Protein AF-A0A5C6D691-F1 (afdb_monomer)

Structure (mmCIF, N/CA/C/O backbone):
data_AF-A0A5C6D691-F1
#
_entry.id   AF-A0A5C6D691-F1
#
loop_
_atom_site.group_PDB
_atom_site.id
_atom_site.type_symbol
_atom_site.label_atom_id
_atom_site.label_alt_id
_atom_site.label_comp_id
_atom_site.label_asym_id
_atom_site.label_entity_id
_atom_site.label_seq_id
_atom_site.pdbx_PDB_ins_code
_atom_site.Cartn_x
_atom_site.Cartn_y
_atom_site.Cartn_z
_atom_site.occupancy
_atom_site.B_iso_or_equiv
_atom_site.auth_seq_id
_atom_site.auth_comp_id
_atom_site.auth_asym_id
_atom_site.auth_atom_id
_atom_site.pdbx_PDB_model_num
ATOM 1 N N . MET A 1 1 ? 7.244 -11.116 -11.797 1.00 55.97 1 MET A N 1
ATOM 2 C CA . MET A 1 1 ? 7.289 -11.499 -10.365 1.00 55.97 1 MET A CA 1
ATOM 3 C C . MET A 1 1 ? 6.675 -10.376 -9.546 1.00 55.97 1 MET A C 1
ATOM 5 O O . MET A 1 1 ? 6.943 -9.228 -9.864 1.00 55.97 1 MET A O 1
ATOM 9 N N . ALA A 1 2 ? 5.864 -10.695 -8.534 1.00 66.81 2 ALA A N 1
ATOM 10 C CA . ALA A 1 2 ? 5.215 -9.708 -7.670 1.00 66.81 2 ALA A CA 1
ATOM 11 C C . ALA A 1 2 ? 6.197 -9.254 -6.573 1.00 66.81 2 ALA A C 1
ATOM 13 O O . ALA A 1 2 ? 6.394 -9.986 -5.610 1.00 66.81 2 ALA A O 1
ATOM 14 N N . GLY A 1 3 ? 6.867 -8.116 -6.782 1.00 81.62 3 GLY A N 1
ATOM 15 C CA . GLY A 1 3 ? 7.836 -7.518 -5.851 1.00 81.62 3 GLY A CA 1
ATOM 16 C C . GLY A 1 3 ? 7.167 -6.832 -4.661 1.00 81.62 3 GLY A C 1
ATOM 17 O O . GLY A 1 3 ? 6.425 -7.472 -3.918 1.00 81.62 3 GLY A O 1
ATOM 18 N N . CYS A 1 4 ? 7.376 -5.525 -4.508 1.00 85.25 4 CYS A N 1
ATOM 19 C CA . CYS A 1 4 ? 6.767 -4.690 -3.466 1.00 85.25 4 CYS A CA 1
ATOM 20 C C . CYS A 1 4 ? 5.236 -4.868 -3.352 1.00 85.25 4 CYS A C 1
ATOM 22 O O . CYS A 1 4 ? 4.716 -5.106 -2.262 1.00 85.25 4 CYS A O 1
ATOM 24 N N . ILE A 1 5 ? 4.511 -4.903 -4.479 1.00 87.62 5 ILE A N 1
ATOM 25 C CA . ILE A 1 5 ? 3.059 -5.178 -4.506 1.00 87.62 5 ILE A CA 1
ATOM 26 C C . ILE A 1 5 ? 2.697 -6.573 -3.977 1.00 87.62 5 ILE A C 1
ATOM 28 O O . ILE A 1 5 ? 1.654 -6.767 -3.353 1.00 87.62 5 ILE A O 1
ATOM 32 N N . GLY A 1 6 ? 3.567 -7.558 -4.220 1.00 87.19 6 GLY A N 1
ATOM 33 C CA . GLY A 1 6 ? 3.402 -8.930 -3.757 1.00 87.19 6 GLY A CA 1
ATOM 34 C C . GLY A 1 6 ? 3.527 -9.027 -2.243 1.00 87.19 6 GLY A C 1
ATOM 35 O O . GLY A 1 6 ? 2.685 -9.658 -1.607 1.00 87.19 6 GLY A O 1
ATOM 36 N N . VAL A 1 7 ? 4.536 -8.359 -1.676 1.00 89.00 7 VAL A N 1
ATOM 37 C CA . VAL A 1 7 ? 4.726 -8.251 -0.223 1.00 89.00 7 VAL A CA 1
ATOM 38 C C . VAL A 1 7 ? 3.505 -7.604 0.419 1.00 89.00 7 VAL A C 1
ATOM 40 O O . VAL A 1 7 ? 2.885 -8.210 1.288 1.00 89.00 7 VAL A O 1
ATOM 43 N N . THR A 1 8 ? 3.102 -6.429 -0.063 1.00 91.25 8 THR A N 1
ATOM 44 C CA . THR A 1 8 ? 1.985 -5.668 0.507 1.00 91.25 8 THR A CA 1
ATOM 45 C C . THR A 1 8 ? 0.673 -6.451 0.482 1.00 91.25 8 THR A C 1
ATOM 47 O O . THR A 1 8 ? 0.018 -6.572 1.518 1.00 91.25 8 THR A O 1
ATOM 50 N N . ARG A 1 9 ? 0.302 -7.071 -0.652 1.00 90.81 9 ARG A N 1
ATOM 51 C CA . ARG A 1 9 ? -0.950 -7.846 -0.717 1.00 90.81 9 ARG A CA 1
ATOM 52 C C . ARG A 1 9 ? -0.941 -9.056 0.222 1.00 90.81 9 ARG A C 1
ATOM 54 O O . ARG A 1 9 ? -1.977 -9.375 0.794 1.00 90.81 9 ARG A O 1
ATOM 61 N N . VAL A 1 10 ? 0.200 -9.743 0.359 1.00 89.38 10 VAL A N 1
ATOM 62 C CA . VAL A 1 10 ? 0.310 -10.966 1.169 1.00 89.38 10 VAL A CA 1
ATOM 63 C C . VAL A 1 10 ? 0.263 -10.606 2.646 1.00 89.38 10 VAL A C 1
ATOM 65 O O . VAL A 1 10 ? -0.477 -11.241 3.390 1.00 89.38 10 VAL A O 1
ATOM 68 N N . THR A 1 11 ? 0.971 -9.549 3.042 1.00 89.12 11 THR A N 1
ATOM 69 C CA . THR A 1 11 ? 0.902 -8.962 4.386 1.00 89.12 11 THR A CA 1
ATOM 70 C C . THR A 1 11 ? -0.534 -8.615 4.777 1.00 89.12 11 THR A C 1
ATOM 72 O O . THR A 1 11 ? -0.963 -8.911 5.887 1.00 89.12 11 THR A O 1
ATOM 75 N N . LEU A 1 12 ? -1.311 -8.048 3.851 1.00 89.62 12 LEU A N 1
ATOM 76 C CA . LEU A 1 12 ? -2.707 -7.679 4.093 1.00 89.62 12 LEU A CA 1
ATOM 77 C C . LEU A 1 12 ? -3.711 -8.833 3.906 1.00 89.62 12 LEU A C 1
ATOM 79 O O . LEU A 1 12 ? -4.899 -8.648 4.161 1.00 89.62 12 LEU A O 1
ATOM 83 N N . GLY A 1 13 ? -3.265 -10.021 3.485 1.00 88.38 13 GLY A N 1
ATOM 84 C CA . GLY A 1 13 ? -4.112 -11.210 3.340 1.00 88.38 13 GLY A CA 1
ATOM 85 C C . GLY A 1 13 ? -4.946 -11.281 2.053 1.00 88.38 13 GLY A C 1
ATOM 86 O O . GLY A 1 13 ? -5.897 -12.057 1.989 1.00 88.38 13 GLY A O 1
ATOM 87 N N . TYR A 1 14 ? -4.615 -10.508 1.015 1.00 88.44 14 TYR A N 1
ATOM 88 C CA . TYR A 1 14 ? -5.336 -10.536 -0.262 1.00 88.44 14 TYR A CA 1
ATOM 89 C C . TYR A 1 14 ? -4.820 -11.645 -1.203 1.00 88.44 14 TYR A C 1
ATOM 91 O O . TYR A 1 14 ? -3.608 -11.747 -1.451 1.00 88.44 14 TYR A O 1
ATOM 99 N N . PRO A 1 15 ? -5.713 -12.454 -1.806 1.00 84.56 15 PRO A N 1
ATOM 100 C CA . PRO A 1 15 ? -5.340 -13.627 -2.598 1.00 84.56 15 PRO A CA 1
ATOM 101 C C . PRO A 1 15 ? -4.810 -13.270 -3.989 1.00 84.56 15 PRO A C 1
ATOM 103 O O . PRO A 1 15 ? -4.053 -14.044 -4.574 1.00 84.56 15 PRO A O 1
ATOM 106 N N . SER A 1 16 ? -5.163 -12.098 -4.522 1.00 88.19 16 SER A N 1
ATOM 107 C CA . SER A 1 16 ? -4.722 -11.636 -5.838 1.00 88.19 16 SER A CA 1
ATOM 108 C C . SER A 1 16 ? -4.295 -10.170 -5.815 1.00 88.19 16 SER A C 1
ATOM 110 O O . SER A 1 16 ? -4.672 -9.409 -4.923 1.00 88.19 16 SER A O 1
ATOM 112 N N . ILE A 1 17 ? -3.482 -9.789 -6.804 1.00 87.50 17 ILE A N 1
ATOM 113 C CA . ILE A 1 17 ? -3.074 -8.395 -7.005 1.00 87.50 17 ILE A CA 1
ATOM 114 C C . ILE A 1 17 ? -4.291 -7.534 -7.364 1.00 87.50 17 ILE A C 1
ATOM 116 O O . ILE A 1 17 ? -4.472 -6.482 -6.764 1.00 87.50 17 ILE A O 1
ATOM 120 N N . ASP A 1 18 ? -5.151 -8.000 -8.269 1.00 88.69 18 ASP A N 1
ATOM 121 C CA . ASP A 1 18 ? -6.335 -7.255 -8.713 1.00 88.69 18 ASP A CA 1
ATOM 122 C C . ASP A 1 18 ? -7.300 -6.940 -7.569 1.00 88.69 18 ASP A C 1
ATOM 124 O O . ASP A 1 18 ? -7.823 -5.826 -7.490 1.00 88.69 18 ASP A O 1
ATOM 128 N N . GLU A 1 19 ? -7.519 -7.903 -6.667 1.00 89.56 19 GLU A N 1
ATOM 129 C CA . GLU A 1 19 ? -8.375 -7.689 -5.502 1.00 89.56 19 GLU A CA 1
ATOM 130 C C . GLU A 1 19 ? -7.776 -6.641 -4.564 1.00 89.56 19 GLU A C 1
ATOM 132 O O . GLU A 1 19 ? -8.481 -5.718 -4.162 1.00 89.56 19 GLU A O 1
ATOM 137 N N . PHE A 1 20 ? -6.476 -6.745 -4.270 1.00 92.12 20 PHE A N 1
ATOM 138 C CA . PHE A 1 20 ? -5.763 -5.762 -3.456 1.00 92.12 20 PHE A CA 1
ATOM 139 C C . PHE A 1 20 ? -5.808 -4.362 -4.081 1.00 92.12 20 PHE A C 1
ATOM 141 O O . PHE A 1 20 ? -6.198 -3.405 -3.418 1.00 92.12 20 PHE A O 1
ATOM 148 N N . LEU A 1 21 ? -5.483 -4.232 -5.369 1.00 91.94 21 LEU A N 1
ATOM 149 C CA . LEU A 1 21 ? -5.520 -2.946 -6.065 1.00 91.94 21 LEU A CA 1
ATOM 150 C C . LEU A 1 21 ? -6.940 -2.362 -6.122 1.00 91.94 21 LEU A C 1
ATOM 152 O O . LEU A 1 21 ? -7.117 -1.149 -6.152 1.00 91.94 21 LEU A O 1
ATOM 156 N N . GLY A 1 22 ? -7.975 -3.207 -6.103 1.00 91.94 22 GLY A N 1
ATOM 157 C CA . GLY A 1 22 ? -9.366 -2.776 -5.954 1.00 91.94 22 GLY A CA 1
ATOM 158 C C . GLY A 1 22 ? -9.690 -2.110 -4.613 1.00 91.94 22 GLY A C 1
ATOM 159 O O . GLY A 1 22 ? -10.754 -1.512 -4.496 1.00 91.94 22 GLY A O 1
ATOM 160 N N . LYS A 1 23 ? -8.806 -2.193 -3.614 1.00 94.25 23 LYS A N 1
ATOM 161 C CA . LYS A 1 23 ? -8.981 -1.567 -2.295 1.00 94.25 23 LYS A CA 1
ATOM 162 C C . LYS A 1 23 ? -8.317 -0.201 -2.165 1.00 94.25 23 LYS A C 1
ATOM 164 O O . LYS A 1 23 ? -8.523 0.463 -1.158 1.00 94.25 23 LYS A O 1
ATOM 169 N N . LEU A 1 24 ? -7.585 0.254 -3.180 1.00 94.31 24 LEU A N 1
ATOM 170 C CA . LEU A 1 24 ? -6.914 1.558 -3.189 1.00 94.31 24 LEU A CA 1
ATOM 171 C C . LEU A 1 24 ? -7.857 2.696 -3.627 1.00 94.31 24 LEU A C 1
ATOM 173 O O . LEU A 1 24 ? -7.466 3.574 -4.385 1.00 94.31 24 LEU A O 1
ATOM 177 N N . GLY A 1 25 ? -9.125 2.648 -3.206 1.00 93.75 25 GLY A N 1
ATOM 178 C CA . GLY A 1 25 ? -10.160 3.609 -3.620 1.00 93.75 25 GLY A CA 1
ATOM 179 C C . GLY A 1 25 ? -10.218 4.888 -2.780 1.00 93.75 25 GLY A C 1
ATOM 180 O O . GLY A 1 25 ? -10.838 5.864 -3.191 1.00 93.75 25 GLY A O 1
ATOM 181 N N . SER A 1 26 ? -9.569 4.877 -1.616 1.00 95.38 26 SER A N 1
ATOM 182 C CA . SER A 1 26 ? -9.475 6.022 -0.713 1.00 95.38 26 SER A CA 1
ATOM 183 C C . SER A 1 26 ? -8.017 6.211 -0.334 1.00 95.38 26 SER A C 1
ATOM 185 O O . SER A 1 26 ? -7.506 5.495 0.522 1.00 95.38 26 SER A O 1
ATOM 187 N N . CYS A 1 27 ? -7.339 7.143 -0.990 1.00 95.44 27 CYS A N 1
ATOM 188 C CA . CYS A 1 27 ? -5.942 7.462 -0.730 1.00 95.44 27 CYS A CA 1
ATOM 189 C C . CYS A 1 27 ? -5.760 8.960 -0.483 1.00 95.44 27 CYS A C 1
ATOM 191 O O . CYS A 1 27 ? -6.555 9.783 -0.926 1.00 95.44 27 CYS A O 1
ATOM 193 N N . TYR A 1 28 ? -4.692 9.315 0.218 1.00 93.62 28 TYR A N 1
ATOM 194 C CA . TYR A 1 28 ? -4.406 10.670 0.674 1.00 93.62 28 TYR A CA 1
ATOM 195 C C . TYR A 1 28 ? -2.984 11.057 0.281 1.00 93.62 28 TYR A C 1
ATOM 197 O O . TYR A 1 28 ? -2.101 10.205 0.227 1.00 93.62 28 TYR A O 1
ATOM 205 N N . ALA A 1 29 ? -2.732 12.348 0.070 1.00 89.00 29 ALA A N 1
ATOM 206 C CA . ALA A 1 29 ? -1.369 12.858 -0.118 1.00 89.00 29 ALA A CA 1
ATOM 207 C C . ALA A 1 29 ? -0.553 12.877 1.196 1.00 89.00 29 ALA A C 1
ATOM 209 O O . ALA A 1 29 ? 0.665 13.027 1.181 1.00 89.00 29 ALA A O 1
ATOM 210 N N . SER A 1 30 ? -1.226 12.729 2.342 1.00 90.12 30 SER A N 1
ATOM 211 C CA . SER A 1 30 ? -0.653 12.820 3.686 1.00 90.12 30 SER A CA 1
ATOM 212 C C . SER A 1 30 ? -0.743 11.481 4.416 1.00 90.12 30 SER A C 1
ATOM 214 O O . SER A 1 30 ? -1.830 10.920 4.573 1.00 90.12 30 SER A O 1
ATOM 216 N N . GLU A 1 31 ? 0.389 11.007 4.942 1.00 89.88 31 GLU A N 1
ATOM 217 C CA . GLU A 1 31 ? 0.435 9.838 5.832 1.00 89.88 31 GLU A CA 1
ATOM 218 C C . GLU A 1 31 ? -0.449 10.045 7.071 1.00 89.88 31 GLU A C 1
ATOM 220 O O . GLU A 1 31 ? -1.104 9.111 7.536 1.00 89.88 31 GLU A O 1
ATOM 225 N N . ALA A 1 32 ? -0.492 11.270 7.606 1.00 90.31 32 ALA A N 1
ATOM 226 C CA . ALA A 1 32 ? -1.249 11.584 8.812 1.00 90.31 32 ALA A CA 1
ATOM 227 C C . ALA A 1 32 ? -2.762 11.448 8.587 1.00 90.31 32 ALA A C 1
ATOM 229 O O . ALA A 1 32 ? -3.455 10.897 9.447 1.00 90.31 32 ALA A O 1
ATOM 230 N N .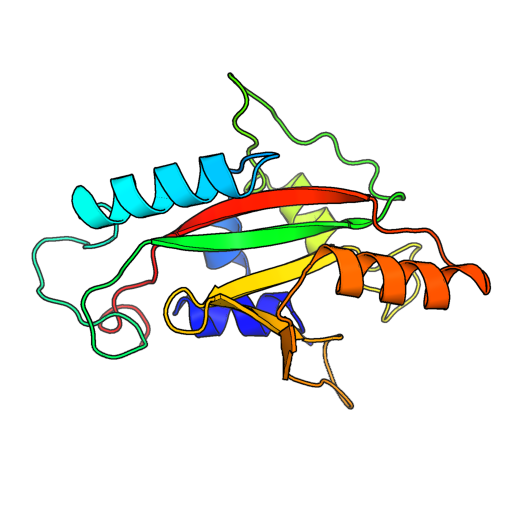 ASP A 1 33 ? -3.257 11.882 7.426 1.00 93.94 33 ASP A N 1
ATOM 231 C CA . ASP A 1 33 ? -4.677 11.779 7.075 1.00 93.94 33 ASP A CA 1
ATOM 232 C C . ASP A 1 33 ? -5.064 10.317 6.834 1.00 93.94 33 ASP A C 1
ATOM 234 O O . ASP A 1 33 ? -6.034 9.831 7.419 1.00 93.94 33 ASP A O 1
ATOM 238 N N . ALA A 1 34 ? -4.236 9.573 6.093 1.00 95.44 34 ALA A N 1
ATOM 239 C CA . ALA A 1 34 ? -4.420 8.137 5.889 1.00 95.44 34 ALA A CA 1
ATOM 240 C C . ALA A 1 34 ? -4.381 7.345 7.206 1.00 95.44 34 ALA A C 1
ATOM 242 O O . ALA A 1 34 ? -5.192 6.448 7.423 1.00 95.44 34 ALA A O 1
ATOM 243 N N . SER A 1 35 ? -3.470 7.693 8.118 1.00 93.88 35 SER A N 1
ATOM 244 C CA . SER A 1 35 ? -3.362 7.066 9.440 1.00 93.88 35 SER A CA 1
ATOM 245 C C . SER A 1 35 ? -4.553 7.395 10.337 1.00 93.88 35 SER A C 1
ATOM 247 O O . SER A 1 35 ? -4.994 6.552 11.120 1.00 93.88 35 SER A O 1
ATOM 249 N N . SER A 1 36 ? -5.068 8.624 10.257 1.00 94.56 36 SER A N 1
ATOM 250 C CA . SER A 1 36 ? -6.285 9.027 10.963 1.00 94.56 36 SER A CA 1
ATOM 251 C C . SER A 1 36 ? -7.484 8.222 10.464 1.00 94.56 36 SER A C 1
ATOM 253 O O . SER A 1 36 ? -8.240 7.680 11.273 1.00 94.56 36 SER A O 1
ATOM 255 N N . GLU A 1 37 ? -7.609 8.067 9.146 1.00 95.44 37 GLU A N 1
ATOM 256 C CA . GLU A 1 37 ? -8.679 7.284 8.5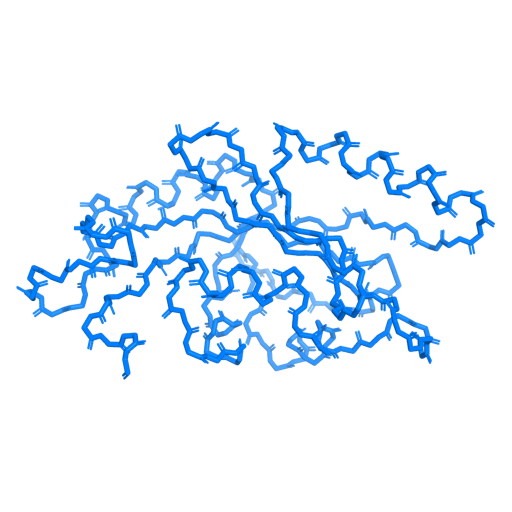37 1.00 95.44 37 GLU A CA 1
ATOM 257 C C . GLU A 1 37 ? -8.557 5.789 8.859 1.00 95.44 37 GLU A C 1
ATOM 259 O O . GLU A 1 37 ? -9.533 5.185 9.296 1.00 95.44 37 GLU A O 1
ATOM 264 N N . ALA A 1 38 ? -7.361 5.197 8.786 1.00 93.69 38 ALA A N 1
ATOM 265 C CA . ALA A 1 38 ? -7.138 3.806 9.188 1.00 93.69 38 ALA A CA 1
ATOM 266 C C . ALA A 1 38 ? -7.565 3.557 10.647 1.00 93.69 38 ALA A C 1
ATOM 268 O O . ALA A 1 38 ? -8.284 2.605 10.950 1.00 93.69 38 ALA A O 1
ATOM 269 N N . LYS A 1 39 ? -7.205 4.459 11.571 1.00 92.62 39 LYS A N 1
ATOM 270 C CA . LYS A 1 39 ? -7.645 4.368 12.975 1.00 92.62 39 LYS A CA 1
ATOM 271 C C . LYS A 1 39 ? -9.163 4.443 13.109 1.00 92.62 39 LYS A C 1
ATOM 273 O O . LYS A 1 39 ? -9.729 3.728 13.938 1.00 92.62 39 LYS A O 1
ATOM 278 N N . ARG A 1 40 ? -9.819 5.300 12.321 1.00 94.81 40 ARG A N 1
ATOM 279 C CA . ARG A 1 40 ? -11.281 5.406 12.278 1.00 94.81 40 ARG A CA 1
ATOM 280 C C . ARG A 1 40 ? -11.902 4.098 11.781 1.00 94.81 40 ARG A C 1
ATOM 282 O O . ARG A 1 40 ? -12.731 3.541 12.490 1.00 94.81 40 ARG A O 1
ATOM 289 N N . MET A 1 41 ? -11.437 3.564 10.651 1.00 91.94 41 MET A N 1
ATOM 290 C CA . MET A 1 41 ? -11.903 2.296 10.072 1.00 91.94 41 MET A CA 1
ATOM 291 C C . MET A 1 41 ? -11.765 1.123 11.053 1.00 91.94 41 MET A C 1
ATOM 293 O O . MET A 1 41 ? -12.709 0.355 11.239 1.00 91.94 41 MET A O 1
ATOM 297 N N . THR A 1 42 ? -10.619 1.010 11.734 1.00 88.62 42 THR A N 1
ATOM 298 C CA . THR A 1 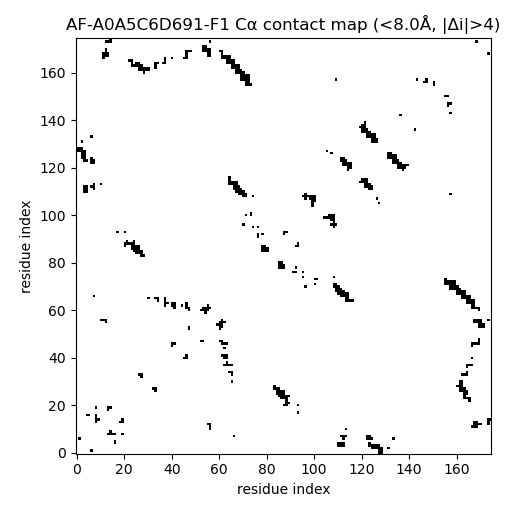42 ? -10.392 -0.014 12.767 1.00 88.62 42 THR A CA 1
ATOM 299 C C . THR A 1 42 ? -11.346 0.160 13.949 1.00 88.62 42 THR A C 1
ATOM 301 O O . THR A 1 42 ? -11.965 -0.804 14.401 1.00 88.62 42 THR A O 1
ATOM 304 N N . LYS A 1 43 ? -11.519 1.393 14.443 1.00 88.69 43 LYS A N 1
ATOM 305 C CA . LYS A 1 43 ? -12.429 1.700 15.557 1.00 88.69 43 LYS A CA 1
ATOM 306 C C . LYS A 1 43 ? -13.888 1.391 15.215 1.00 88.69 43 LYS A C 1
ATOM 308 O O . LYS A 1 43 ? -14.607 0.844 16.053 1.00 88.69 43 LYS A O 1
ATOM 313 N N . ASP A 1 44 ? -14.298 1.720 13.996 1.00 88.88 44 ASP A N 1
ATOM 314 C CA . ASP A 1 44 ? -15.655 1.522 13.487 1.00 88.88 44 ASP A CA 1
ATOM 315 C C . ASP A 1 44 ? -15.888 0.075 13.008 1.00 88.88 44 ASP A C 1
ATOM 317 O O . ASP A 1 44 ? -17.003 -0.284 12.633 1.00 88.88 44 ASP A O 1
ATOM 321 N N . LYS A 1 45 ? -14.857 -0.783 13.101 1.00 84.44 45 LYS A N 1
ATOM 322 C CA . LYS A 1 45 ? -14.862 -2.195 12.691 1.00 84.44 45 LYS A CA 1
ATOM 323 C C . LYS A 1 45 ? -15.232 -2.394 11.222 1.00 84.44 45 LYS A C 1
ATOM 325 O O . LYS A 1 45 ? -15.798 -3.423 10.862 1.00 84.44 45 LYS A O 1
ATOM 330 N N . GLU A 1 46 ? -14.874 -1.440 10.367 1.00 86.88 46 GLU A N 1
ATOM 331 C CA . GLU A 1 46 ? -15.120 -1.529 8.922 1.00 86.88 46 GLU A CA 1
ATOM 332 C C . GLU A 1 46 ? -14.381 -2.708 8.278 1.00 86.88 46 GLU A C 1
ATOM 334 O O . GLU A 1 46 ? -14.825 -3.237 7.264 1.00 86.88 46 GLU A O 1
ATOM 339 N N . CYS A 1 47 ? -13.281 -3.152 8.892 1.00 83.38 47 CYS A N 1
ATOM 340 C CA . CYS A 1 47 ? -12.493 -4.290 8.423 1.00 83.38 47 CYS A CA 1
ATOM 341 C C . CYS A 1 47 ? -13.023 -5.654 8.882 1.00 83.38 47 CYS A C 1
ATOM 343 O O . CYS A 1 47 ? -12.487 -6.678 8.470 1.00 83.38 47 CYS A O 1
ATOM 345 N N . CYS A 1 48 ? -14.057 -5.691 9.726 1.00 76.25 48 CYS A N 1
ATOM 346 C CA . CYS A 1 48 ? -14.663 -6.930 10.197 1.00 76.25 48 CYS A CA 1
ATOM 347 C C . CYS A 1 48 ? -15.874 -7.278 9.327 1.00 76.25 48 CYS A C 1
ATOM 349 O O . CYS A 1 48 ? -16.958 -6.716 9.510 1.00 76.25 48 CYS A O 1
ATOM 351 N N . ASN A 1 49 ? -15.731 -8.241 8.415 1.00 64.69 49 ASN A N 1
ATOM 352 C CA . ASN A 1 49 ? -16.866 -8.690 7.618 1.00 64.69 49 ASN A CA 1
ATOM 353 C C . ASN A 1 49 ? -17.784 -9.588 8.474 1.00 64.69 49 ASN A C 1
ATOM 355 O O . ASN A 1 49 ? -17.390 -10.630 8.991 1.00 64.69 49 ASN A O 1
ATOM 359 N N . ASN A 1 50 ? -19.051 -9.185 8.618 1.00 51.53 50 ASN A N 1
ATOM 360 C CA . ASN A 1 50 ? -20.168 -10.025 9.078 1.00 51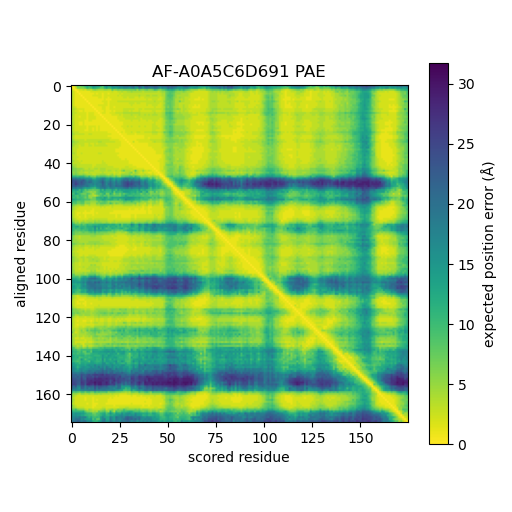.53 50 ASN A CA 1
ATOM 361 C C . ASN A 1 50 ? -20.057 -10.710 10.456 1.00 51.53 50 ASN A C 1
ATOM 363 O O . ASN A 1 50 ? -20.525 -11.834 10.632 1.00 51.53 50 ASN A O 1
ATOM 367 N N . GLY A 1 51 ? -19.537 -10.027 11.479 1.00 46.59 51 GLY A N 1
ATOM 368 C CA . GLY A 1 51 ? -19.741 -10.435 12.881 1.00 46.59 51 GLY A CA 1
ATOM 369 C C . GLY A 1 51 ? -19.078 -11.756 13.294 1.00 46.59 51 GLY A C 1
ATOM 370 O O . GLY A 1 51 ? -19.195 -12.169 14.449 1.00 46.59 51 GLY A O 1
ATOM 371 N N . THR A 1 52 ? -18.346 -12.406 12.394 1.00 49.31 52 THR A N 1
ATOM 372 C CA . THR A 1 52 ? -17.368 -13.419 12.752 1.00 49.31 52 THR A CA 1
ATOM 373 C C . THR A 1 52 ? -16.204 -12.717 13.426 1.00 49.31 52 THR A C 1
ATOM 375 O O . THR A 1 52 ? -15.625 -11.788 12.872 1.00 49.31 52 THR A O 1
ATOM 378 N N . ALA A 1 53 ? -15.858 -13.155 14.636 1.00 53.56 53 ALA A N 1
ATOM 379 C CA . ALA A 1 53 ? -14.595 -12.831 15.290 1.00 53.56 53 ALA A CA 1
ATOM 380 C C . ALA A 1 53 ? -13.442 -13.501 14.518 1.00 53.56 53 ALA A C 1
ATOM 382 O O . ALA A 1 53 ? -12.792 -14.421 15.015 1.00 53.56 53 ALA A O 1
ATOM 383 N N . GLY A 1 54 ? -13.285 -13.125 13.249 1.00 57.84 54 GLY A N 1
ATOM 384 C CA . GLY A 1 54 ? -12.202 -13.561 12.396 1.00 57.84 54 GLY A CA 1
ATOM 385 C C . GLY A 1 54 ? -10.896 -13.020 12.947 1.00 57.84 54 GLY A C 1
ATOM 386 O O . GLY A 1 54 ? -10.836 -11.917 13.492 1.00 57.84 54 GLY A O 1
ATOM 387 N N . ALA A 1 55 ? -9.851 -13.829 12.845 1.00 62.03 55 ALA A N 1
ATOM 388 C CA . ALA A 1 55 ? -8.507 -13.305 12.942 1.00 62.03 55 ALA A CA 1
ATOM 389 C C . ALA A 1 55 ? -8.139 -12.713 11.576 1.00 62.03 55 ALA A C 1
ATOM 391 O O . ALA A 1 55 ? -8.438 -13.331 10.561 1.00 62.03 55 ALA A O 1
ATOM 392 N N . GLY A 1 56 ? -7.482 -11.563 11.521 1.00 63.41 56 GLY A N 1
ATOM 393 C CA . GLY A 1 56 ? -6.680 -11.141 10.385 1.00 63.41 56 GLY A CA 1
ATOM 394 C C . GLY A 1 56 ? -5.447 -12.043 10.208 1.00 63.41 56 GLY A C 1
ATOM 395 O O . GLY A 1 56 ? -5.232 -12.990 10.977 1.00 63.41 56 GLY A O 1
ATOM 396 N N . PRO A 1 57 ? -4.593 -11.758 9.213 1.00 64.00 57 PRO A N 1
ATOM 397 C CA . PRO A 1 57 ? -3.454 -12.606 8.849 1.00 64.00 57 PRO A CA 1
ATOM 398 C C . PRO A 1 57 ? -2.440 -12.823 9.985 1.00 64.00 57 PRO A C 1
ATOM 400 O O . PRO A 1 57 ? -1.712 -13.814 9.974 1.00 64.00 57 PRO A O 1
ATOM 403 N N . TYR A 1 58 ? -2.432 -11.946 10.991 1.00 68.88 58 TYR A N 1
ATOM 404 C CA . TYR A 1 58 ? -1.538 -12.001 12.150 1.00 68.88 58 TYR A CA 1
ATOM 405 C C . TYR A 1 58 ? -2.186 -12.564 13.428 1.00 68.88 58 TYR A C 1
ATOM 407 O O . TYR A 1 58 ? -1.605 -12.471 14.505 1.00 68.88 58 TYR A O 1
ATOM 415 N N . GLY A 1 59 ? -3.383 -13.154 13.348 1.00 60.47 59 GLY A N 1
ATOM 416 C CA . GLY A 1 59 ? -4.034 -13.800 14.498 1.00 60.47 59 GLY A CA 1
ATOM 417 C C . GLY A 1 59 ? -4.865 -12.872 15.402 1.00 60.47 59 GLY A C 1
ATOM 418 O O . GLY A 1 59 ? -5.636 -13.377 16.217 1.00 60.47 59 GLY A O 1
ATOM 419 N N . GLY A 1 60 ? -4.739 -11.546 15.261 1.00 69.56 60 GLY A N 1
ATOM 420 C CA . GLY A 1 60 ? -5.594 -10.530 15.907 1.00 69.56 60 GLY A CA 1
ATOM 421 C C . GLY A 1 60 ? -6.854 -10.216 15.093 1.00 69.56 60 GLY A C 1
ATOM 422 O O . GLY A 1 60 ? -7.005 -10.770 14.019 1.00 69.56 60 GLY A O 1
ATOM 423 N N . SER A 1 61 ? -7.762 -9.348 15.555 1.00 73.75 61 SER A N 1
ATOM 424 C CA . SER A 1 61 ? -8.899 -8.910 14.707 1.00 73.75 61 SER A CA 1
ATOM 425 C C . SER A 1 61 ? -8.372 -8.124 13.494 1.00 73.75 61 SER A C 1
ATOM 427 O O . SER A 1 61 ? -7.372 -7.432 13.668 1.00 73.75 61 SER A O 1
ATOM 429 N N . PRO A 1 62 ? -8.980 -8.203 12.295 1.00 80.88 62 PRO A N 1
ATOM 430 C CA . PRO A 1 62 ? -8.518 -7.416 11.156 1.00 80.88 62 PRO A CA 1
ATOM 431 C C . PRO A 1 62 ? -8.575 -5.918 11.449 1.00 80.88 62 PRO A C 1
ATOM 433 O O . PRO A 1 62 ? -9.587 -5.404 11.932 1.00 80.88 62 PRO A O 1
ATOM 436 N N . GLU A 1 63 ? -7.499 -5.221 11.105 1.00 87.75 63 GLU A N 1
ATOM 437 C CA . GLU A 1 63 ? -7.373 -3.771 11.255 1.00 87.75 63 GLU A CA 1
ATOM 438 C C . GLU A 1 63 ? -7.114 -3.111 9.899 1.00 87.75 63 GLU A C 1
ATOM 440 O O . GLU A 1 63 ? -6.655 -3.753 8.950 1.00 87.75 63 GLU A O 1
ATOM 445 N N . ALA A 1 64 ? -7.395 -1.814 9.791 1.00 91.44 64 ALA A N 1
ATOM 446 C CA . ALA A 1 64 ? -6.923 -1.019 8.668 1.00 91.44 64 ALA A CA 1
ATOM 447 C C . ALA A 1 64 ? -5.450 -0.648 8.869 1.00 91.44 64 ALA A C 1
ATOM 449 O O . ALA A 1 64 ? -5.054 -0.165 9.929 1.00 91.44 64 ALA A O 1
ATOM 450 N N . MET A 1 65 ? -4.651 -0.845 7.824 1.00 92.69 65 MET A N 1
ATOM 451 C CA . MET A 1 65 ? -3.245 -0.452 7.755 1.00 92.69 65 MET A CA 1
ATOM 452 C C . MET A 1 65 ? -3.052 0.610 6.680 1.00 92.69 65 MET A C 1
ATOM 454 O O . MET A 1 65 ? -3.853 0.712 5.754 1.00 92.69 65 MET A O 1
ATOM 458 N N . VAL A 1 66 ? -1.970 1.378 6.767 1.00 94.94 66 VAL A N 1
ATOM 459 C CA . VAL A 1 66 ? -1.627 2.355 5.730 1.00 94.94 66 VAL A CA 1
ATOM 460 C C . VAL A 1 66 ? -0.695 1.712 4.713 1.00 94.94 66 VAL A C 1
ATOM 462 O O . VAL A 1 66 ? 0.351 1.169 5.065 1.00 94.94 66 VAL A O 1
ATOM 465 N N . VAL A 1 67 ? -1.073 1.794 3.445 1.00 95.31 67 VAL A N 1
ATOM 466 C CA . VAL A 1 67 ? -0.237 1.436 2.304 1.00 95.31 67 VAL A CA 1
ATOM 467 C C . VAL A 1 67 ? 0.303 2.712 1.682 1.00 95.31 67 VAL A C 1
ATOM 469 O O . VAL A 1 67 ? -0.466 3.581 1.291 1.00 95.31 67 VAL A O 1
ATOM 472 N N . TRP A 1 68 ? 1.615 2.810 1.562 1.00 92.81 68 TRP A N 1
ATOM 473 C CA . TRP A 1 68 ? 2.274 3.824 0.761 1.00 92.81 68 TRP A CA 1
ATOM 474 C C . TRP A 1 68 ? 2.429 3.318 -0.671 1.00 92.81 68 TRP A C 1
ATOM 476 O O . TRP A 1 68 ? 2.855 2.180 -0.890 1.00 92.81 68 TRP A O 1
ATOM 486 N N . VAL A 1 69 ? 2.055 4.168 -1.622 1.00 90.44 69 VAL A N 1
ATOM 487 C CA . VAL A 1 69 ? 2.146 3.934 -3.060 1.00 90.44 69 VAL A CA 1
ATOM 488 C C . VAL A 1 69 ? 2.900 5.101 -3.669 1.00 90.44 69 VAL A C 1
ATOM 490 O O . VAL A 1 69 ? 2.463 6.247 -3.555 1.00 90.44 69 VAL A O 1
ATOM 493 N N . GLN A 1 70 ? 4.011 4.813 -4.327 1.00 85.12 70 GLN A N 1
ATOM 494 C CA . GLN A 1 70 ? 4.779 5.809 -5.062 1.00 85.12 70 GLN A CA 1
ATOM 495 C C . GLN A 1 70 ? 4.702 5.504 -6.550 1.00 85.12 70 GLN A C 1
ATOM 497 O O . GLN A 1 70 ? 4.800 4.339 -6.920 1.00 85.12 70 GLN A O 1
ATOM 502 N N . PHE A 1 71 ? 4.529 6.527 -7.386 1.00 78.25 71 PHE A N 1
ATOM 503 C CA . PHE A 1 71 ? 4.598 6.420 -8.845 1.00 78.25 71 PHE A CA 1
ATOM 504 C C . PHE A 1 71 ? 5.878 7.068 -9.376 1.00 78.25 71 PHE A C 1
ATOM 506 O O . PHE A 1 71 ? 6.351 8.066 -8.827 1.00 78.25 71 PHE A O 1
ATOM 513 N N . SER A 1 72 ? 6.391 6.529 -10.483 1.00 70.62 72 SER A N 1
ATOM 514 C CA . SER A 1 72 ? 7.452 7.165 -11.268 1.00 70.62 72 SER A CA 1
ATOM 515 C C . SER A 1 72 ? 6.992 8.479 -11.909 1.00 70.62 72 SER A C 1
ATOM 517 O O . SER A 1 72 ? 5.817 8.639 -12.262 1.00 70.62 72 SER A O 1
ATOM 519 N N . ASN A 1 73 ? 7.938 9.407 -12.086 1.00 60.81 73 ASN A N 1
ATOM 520 C CA . ASN A 1 73 ? 7.745 10.706 -12.736 1.00 60.81 73 ASN A CA 1
ATOM 521 C C . ASN A 1 73 ? 7.255 10.596 -14.187 1.00 60.81 73 ASN A C 1
ATOM 523 O O . ASN A 1 73 ? 6.586 11.508 -14.673 1.00 60.81 73 ASN A O 1
ATOM 527 N N . ASP A 1 74 ? 7.531 9.476 -14.857 1.00 56.34 74 ASP A N 1
ATOM 528 C CA . ASP A 1 74 ? 7.086 9.225 -16.231 1.00 56.34 74 ASP A CA 1
ATOM 529 C C . ASP A 1 74 ? 5.647 8.706 -16.323 1.00 56.34 74 ASP A C 1
ATOM 531 O O . ASP A 1 74 ? 5.116 8.533 -17.426 1.00 56.34 74 ASP A O 1
ATOM 535 N N . SER A 1 75 ? 4.986 8.462 -15.185 1.00 64.25 75 SER A N 1
ATOM 536 C CA . SER A 1 75 ? 3.591 8.037 -15.200 1.00 64.25 75 SER A CA 1
ATOM 537 C C . SER A 1 75 ? 2.708 9.181 -15.719 1.00 64.25 75 SER A C 1
ATOM 539 O O . SER A 1 75 ? 2.464 10.195 -15.070 1.00 64.25 75 SER A O 1
ATOM 541 N N . GLY A 1 76 ? 2.195 9.028 -16.941 1.00 64.00 76 GLY A N 1
ATOM 542 C CA . GLY A 1 76 ? 1.307 10.008 -17.580 1.00 64.00 76 GLY A CA 1
ATOM 543 C C . GLY A 1 76 ? -0.131 9.976 -17.051 1.00 64.00 76 GLY A C 1
ATOM 544 O O . GLY A 1 76 ? -1.037 10.533 -17.681 1.00 64.00 76 GLY A O 1
ATOM 545 N N . ILE A 1 77 ? -0.372 9.270 -15.944 1.00 74.00 77 ILE A N 1
ATOM 546 C CA . ILE A 1 77 ? -1.712 8.939 -15.492 1.00 74.00 77 ILE A CA 1
ATOM 547 C C . ILE A 1 77 ? -2.313 10.038 -14.624 1.00 74.00 77 ILE A C 1
ATOM 549 O O . ILE A 1 77 ? -1.728 10.515 -13.656 1.00 74.00 77 ILE A O 1
ATOM 553 N N . LYS A 1 78 ? -3.540 10.437 -14.962 1.00 80.81 78 LYS A N 1
ATOM 554 C CA . LYS A 1 78 ? -4.328 11.333 -14.120 1.00 80.81 78 LYS A CA 1
ATOM 555 C C . LYS A 1 78 ? -5.053 10.510 -13.073 1.00 80.81 78 LYS A C 1
ATOM 557 O O . LYS A 1 78 ? -5.932 9.722 -13.414 1.00 80.81 78 LYS A O 1
ATOM 562 N N . ILE A 1 79 ? -4.702 10.731 -11.817 1.00 85.19 79 ILE A N 1
ATOM 563 C CA . ILE A 1 79 ? -5.350 10.080 -10.684 1.00 85.19 79 ILE A CA 1
ATOM 564 C C . ILE A 1 79 ? -6.590 10.903 -10.307 1.00 85.19 79 ILE A C 1
ATOM 566 O O . ILE A 1 79 ? -6.455 12.099 -10.038 1.00 85.19 79 ILE A O 1
ATOM 570 N N . PRO A 1 80 ? -7.802 10.316 -10.335 1.00 89.00 80 PRO A N 1
ATOM 571 C CA . PRO A 1 80 ? -9.012 11.002 -9.908 1.00 89.00 80 PRO A CA 1
ATOM 572 C C . PRO A 1 80 ? -8.901 11.469 -8.458 1.00 89.00 80 PRO A C 1
ATOM 574 O O . PRO A 1 80 ? -8.556 10.687 -7.575 1.00 89.00 80 PRO A O 1
ATOM 577 N N . GLU A 1 81 ? -9.247 12.731 -8.226 1.00 89.94 81 GLU A N 1
ATOM 578 C CA . GLU A 1 81 ? -9.302 13.344 -6.902 1.00 89.94 81 GLU A CA 1
ATOM 579 C C . GLU A 1 81 ? -10.707 13.894 -6.654 1.00 89.94 81 GLU A C 1
ATOM 581 O O . GLU A 1 81 ? -11.316 14.523 -7.529 1.00 89.94 81 GLU A O 1
ATOM 586 N N . LYS A 1 82 ? -11.214 13.690 -5.441 1.00 91.62 82 LYS A N 1
ATOM 587 C CA . LYS A 1 82 ? -12.410 14.352 -4.939 1.00 91.62 82 LYS A CA 1
ATOM 588 C C . LYS A 1 82 ? -12.237 14.674 -3.460 1.00 91.62 82 LYS A C 1
ATOM 590 O O . LYS A 1 82 ? -11.997 13.780 -2.659 1.00 91.62 82 LYS A O 1
ATOM 595 N N . ASP A 1 83 ? -12.407 15.946 -3.103 1.00 90.81 83 ASP A N 1
ATOM 596 C CA . ASP A 1 83 ? -12.353 16.426 -1.715 1.00 90.81 83 ASP A CA 1
ATOM 597 C C . ASP A 1 83 ? -11.047 16.032 -0.981 1.00 90.81 83 ASP A C 1
ATOM 599 O O . ASP A 1 83 ? -11.064 15.707 0.204 1.00 90.81 83 ASP A O 1
ATOM 603 N N . GLY A 1 84 ? -9.908 16.037 -1.692 1.00 85.12 84 GLY A N 1
ATOM 604 C CA . GLY A 1 84 ? -8.601 15.634 -1.155 1.00 85.12 84 GLY A CA 1
ATOM 605 C C . GLY A 1 84 ? -8.388 14.119 -1.024 1.00 85.12 84 GLY A C 1
ATOM 606 O O . GLY A 1 84 ? -7.363 13.695 -0.488 1.00 85.12 84 GLY A O 1
ATOM 607 N N . VAL A 1 85 ? -9.334 13.308 -1.508 1.00 92.94 85 VAL A N 1
ATOM 608 C CA . VAL A 1 85 ? -9.243 11.845 -1.571 1.00 92.94 85 VAL A CA 1
ATOM 609 C C . VAL A 1 85 ? -8.989 11.411 -3.011 1.00 92.94 85 VAL A C 1
ATOM 611 O O . VAL A 1 85 ? -9.715 11.798 -3.928 1.00 92.94 85 VAL A O 1
ATOM 614 N N . PHE A 1 86 ? -7.965 10.588 -3.198 1.00 93.19 86 PHE A N 1
ATOM 615 C CA . PHE A 1 86 ? -7.519 10.059 -4.481 1.00 93.19 86 PHE A CA 1
ATOM 616 C C . PHE A 1 86 ? -7.975 8.609 -4.658 1.00 93.19 86 PHE A C 1
ATOM 618 O O . PHE A 1 86 ? -7.858 7.807 -3.730 1.00 93.19 86 PHE A O 1
ATOM 625 N N . ASP A 1 87 ? -8.452 8.262 -5.853 1.00 93.56 87 ASP A N 1
ATOM 626 C CA . ASP A 1 87 ? -8.859 6.896 -6.205 1.00 93.56 87 ASP A CA 1
ATOM 627 C C . ASP A 1 87 ? -7.820 6.255 -7.133 1.00 93.56 87 ASP A C 1
ATOM 629 O O . ASP A 1 87 ? -7.696 6.619 -8.301 1.00 93.56 87 ASP A O 1
ATOM 633 N N . LEU A 1 88 ? -7.073 5.282 -6.608 1.00 92.12 88 LEU A N 1
ATOM 634 C CA . LEU A 1 88 ? -6.048 4.519 -7.326 1.00 92.12 88 LEU A CA 1
ATOM 635 C C . LEU A 1 88 ? -6.576 3.151 -7.805 1.00 92.12 88 LEU A C 1
ATOM 637 O O . LEU A 1 88 ? -5.831 2.352 -8.372 1.00 92.12 88 LEU A O 1
ATOM 641 N N . SER A 1 89 ? -7.861 2.853 -7.588 1.00 92.88 89 SER A N 1
ATOM 642 C CA . SER A 1 89 ? -8.472 1.553 -7.889 1.00 92.88 89 SER A CA 1
ATOM 643 C C . SER A 1 89 ? -8.972 1.418 -9.335 1.00 92.88 89 SER A C 1
ATOM 645 O O . SER A 1 89 ? -9.367 0.321 -9.761 1.00 92.88 89 SER A O 1
ATOM 647 N N . GLY A 1 90 ? -8.943 2.514 -10.100 1.00 88.81 90 GLY A N 1
ATOM 648 C CA . GLY A 1 90 ? -9.349 2.567 -11.502 1.00 88.81 90 GLY A CA 1
ATOM 649 C C . GLY A 1 90 ? -8.526 1.644 -12.407 1.00 88.81 90 GLY A C 1
ATOM 650 O O . GLY A 1 90 ? -7.347 1.390 -12.164 1.00 88.81 90 GLY A O 1
ATOM 651 N N . SER A 1 91 ? -9.146 1.138 -13.478 1.00 87.62 91 SER A N 1
ATOM 652 C CA . SER A 1 91 ? -8.509 0.202 -14.419 1.00 87.62 91 SER A CA 1
ATOM 653 C C . SER A 1 91 ? -7.236 0.763 -15.046 1.00 87.62 91 SER A C 1
ATOM 655 O O . SER A 1 91 ? -6.251 0.043 -15.168 1.00 87.62 91 SER A O 1
ATOM 657 N N . ASP A 1 92 ? -7.240 2.045 -15.405 1.00 85.81 92 ASP A N 1
ATOM 658 C CA . ASP A 1 92 ? -6.096 2.678 -16.062 1.00 85.81 92 ASP A CA 1
ATOM 659 C C . ASP A 1 92 ? -4.906 2.766 -15.098 1.00 85.81 92 ASP A C 1
ATOM 661 O O . ASP A 1 92 ? -3.778 2.475 -15.482 1.00 85.81 92 ASP A O 1
ATOM 665 N N . ILE A 1 93 ? -5.170 3.060 -13.820 1.00 86.06 93 ILE A N 1
ATOM 666 C CA . ILE A 1 93 ? -4.147 3.157 -12.7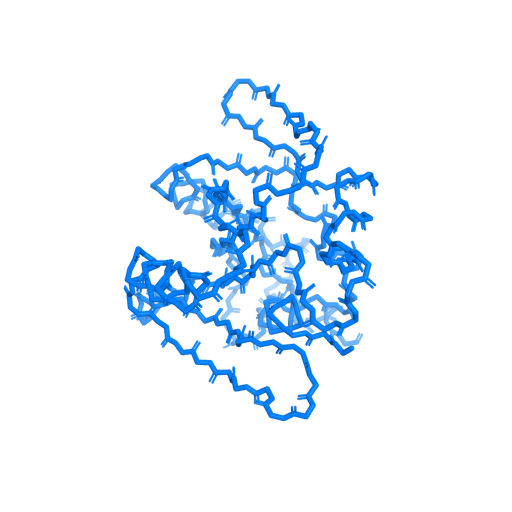67 1.00 86.06 93 ILE A CA 1
ATOM 667 C C . ILE A 1 93 ? -3.578 1.783 -12.450 1.00 86.06 93 ILE A C 1
ATOM 669 O O . ILE A 1 93 ? -2.365 1.616 -12.359 1.00 86.06 93 ILE A O 1
ATOM 673 N N . LYS A 1 94 ? -4.442 0.768 -12.369 1.00 85.75 94 LYS A N 1
ATOM 674 C CA . LYS A 1 94 ? -4.016 -0.628 -12.236 1.00 85.75 94 LYS A CA 1
ATOM 675 C C . LYS A 1 94 ? -3.114 -1.058 -13.386 1.00 85.75 94 LYS A C 1
ATOM 677 O O . LYS A 1 94 ? -2.100 -1.701 -13.141 1.00 85.75 94 LYS A O 1
ATOM 682 N N . ASN A 1 95 ? -3.458 -0.701 -14.621 1.00 81.88 95 ASN A N 1
ATOM 683 C CA . ASN A 1 95 ? -2.639 -1.029 -15.785 1.00 81.88 95 ASN A CA 1
ATOM 684 C C . ASN A 1 95 ? -1.281 -0.321 -15.741 1.00 81.88 95 ASN A C 1
ATOM 686 O O . ASN A 1 95 ? -0.274 -0.946 -16.068 1.00 81.88 95 ASN A O 1
ATOM 690 N N . GLU A 1 96 ? -1.241 0.937 -15.300 1.00 79.75 96 GLU A N 1
ATOM 691 C CA . GLU A 1 96 ? 0.005 1.692 -15.138 1.00 79.75 96 GLU A CA 1
ATOM 692 C C . GLU A 1 96 ? 0.911 1.064 -14.074 1.00 79.75 96 GLU A C 1
ATOM 694 O O . GLU A 1 96 ? 2.091 0.825 -14.330 1.00 79.75 96 GLU A O 1
ATOM 699 N N . ILE A 1 97 ? 0.336 0.704 -12.919 1.00 77.81 97 ILE A N 1
ATOM 700 C CA . ILE A 1 97 ? 1.022 -0.054 -11.869 1.00 77.81 97 ILE A CA 1
ATOM 701 C C . ILE A 1 97 ? 1.537 -1.370 -12.450 1.00 77.81 97 ILE A C 1
ATOM 703 O O . ILE A 1 97 ? 2.676 -1.731 -12.254 1.00 77.81 97 ILE A O 1
ATOM 707 N N . LEU A 1 98 ? 0.757 -2.125 -13.212 1.00 75.75 98 LEU A N 1
ATOM 708 C CA . LEU A 1 98 ? 1.227 -3.421 -13.710 1.00 75.75 98 LEU A CA 1
ATOM 709 C C . LEU A 1 98 ? 2.229 -3.324 -14.880 1.00 75.75 98 LEU A C 1
ATOM 711 O O . LEU A 1 98 ? 2.780 -4.354 -15.282 1.00 75.75 98 LEU A O 1
ATOM 715 N N . SER A 1 99 ? 2.493 -2.122 -15.402 1.00 70.81 99 SER A N 1
ATOM 716 C CA . SER A 1 99 ? 3.388 -1.884 -16.539 1.00 70.81 99 SER A CA 1
ATOM 717 C C . SER A 1 99 ? 4.840 -1.585 -16.108 1.00 70.81 99 SER A C 1
ATOM 719 O O . SER A 1 99 ? 5.074 -1.043 -15.028 1.00 70.81 99 SER A O 1
ATOM 721 N N . PRO A 1 100 ? 5.850 -1.961 -16.917 1.00 60.78 100 PRO A N 1
ATOM 722 C CA . PRO A 1 100 ? 7.246 -1.570 -16.695 1.00 60.78 100 PRO A CA 1
ATOM 723 C C . PRO A 1 100 ? 7.549 -0.140 -17.196 1.00 60.78 100 PRO A C 1
ATOM 725 O O . PRO A 1 100 ? 7.072 0.237 -18.269 1.00 60.78 100 PRO A O 1
ATOM 728 N N . VAL A 1 101 ? 8.414 0.605 -16.488 1.00 55.44 101 VAL A N 1
ATOM 729 C CA . VAL A 1 101 ? 8.861 1.971 -16.866 1.00 55.44 101 VAL A CA 1
ATOM 730 C C . VAL A 1 101 ? 9.551 1.960 -18.225 1.00 55.44 101 VAL A C 1
ATOM 732 O O . VAL A 1 101 ? 10.431 1.132 -18.474 1.00 55.44 101 VAL A O 1
ATOM 735 N N . GLY A 1 102 ? 9.170 2.883 -19.116 1.00 49.09 102 GLY A N 1
ATOM 736 C CA . GLY A 1 102 ? 9.864 3.128 -20.389 1.00 49.09 102 GLY A CA 1
ATOM 737 C C . GLY A 1 102 ? 9.955 1.915 -21.328 1.00 49.09 102 GLY A C 1
ATOM 738 O O . GLY A 1 102 ? 10.787 1.894 -22.234 1.00 49.09 102 GLY A O 1
ATOM 739 N N . GLY A 1 103 ? 9.150 0.867 -21.100 1.00 47.06 103 GLY A N 1
ATOM 740 C CA . GLY A 1 103 ? 9.263 -0.406 -21.815 1.00 47.06 103 GLY A CA 1
ATOM 741 C C . GLY A 1 103 ? 10.527 -1.211 -21.482 1.00 47.06 103 GLY A C 1
ATOM 742 O O . GLY A 1 103 ? 10.811 -2.185 -22.181 1.00 47.06 103 GLY A O 1
ATOM 743 N N . ILE A 1 104 ? 11.275 -0.838 -20.435 1.00 47.16 104 ILE A N 1
ATOM 744 C CA . ILE A 1 104 ? 12.472 -1.543 -19.967 1.00 47.16 104 ILE A CA 1
ATOM 745 C C . ILE A 1 104 ? 12.036 -2.654 -19.002 1.00 47.16 104 ILE A C 1
ATOM 747 O O . ILE A 1 104 ? 11.569 -2.373 -17.895 1.00 47.16 104 ILE A O 1
ATOM 751 N N . PRO A 1 105 ? 12.185 -3.938 -19.373 1.00 48.19 105 PRO A N 1
ATOM 752 C CA . PRO A 1 105 ? 11.798 -5.035 -18.499 1.00 48.19 105 PRO A CA 1
ATOM 753 C C . PRO A 1 105 ? 12.610 -5.007 -17.196 1.00 48.19 105 PRO A C 1
ATOM 755 O O . PRO A 1 105 ? 13.826 -5.180 -17.224 1.00 48.19 105 PRO A O 1
ATOM 758 N N . GLY A 1 106 ? 11.935 -4.834 -16.057 1.00 50.12 106 GLY A N 1
ATOM 759 C CA . GLY A 1 106 ? 12.546 -4.921 -14.725 1.00 50.12 106 GLY A CA 1
ATOM 760 C C . GLY A 1 106 ? 12.504 -3.641 -13.889 1.00 50.12 106 GLY A C 1
ATOM 761 O O . GLY A 1 106 ? 12.662 -3.756 -12.677 1.00 50.12 106 GLY A O 1
ATOM 762 N N . ASN A 1 107 ? 12.216 -2.478 -14.485 1.00 54.16 107 ASN A N 1
ATOM 763 C CA . ASN A 1 107 ? 12.027 -1.227 -13.744 1.00 54.16 107 ASN A CA 1
ATOM 764 C C . ASN A 1 107 ? 10.541 -1.053 -13.391 1.00 54.16 107 ASN A C 1
ATOM 766 O O . ASN A 1 107 ? 9.718 -0.927 -14.304 1.00 54.16 107 ASN A O 1
ATOM 770 N N . PRO A 1 108 ? 10.158 -1.112 -12.106 1.00 58.06 108 PRO A N 1
ATOM 771 C CA . PRO A 1 108 ? 8.765 -0.957 -11.722 1.00 58.06 108 PRO A CA 1
ATOM 772 C C . PRO A 1 108 ? 8.336 0.513 -11.840 1.00 58.06 108 PRO A C 1
ATOM 774 O O . PRO A 1 108 ? 9.055 1.403 -11.407 1.00 58.06 108 PRO A O 1
ATOM 777 N N . ASN A 1 109 ? 7.140 0.763 -12.387 1.00 67.75 109 ASN A N 1
ATOM 778 C CA . ASN A 1 109 ? 6.511 2.097 -12.446 1.00 67.75 109 ASN A CA 1
ATOM 779 C C . ASN A 1 109 ? 6.120 2.654 -11.068 1.00 67.75 109 ASN A C 1
ATOM 781 O O . ASN A 1 109 ? 5.538 3.737 -10.967 1.00 67.75 109 ASN A O 1
ATOM 785 N N . TYR A 1 110 ? 6.357 1.873 -10.020 1.00 75.31 110 TYR A N 1
ATOM 786 C CA . TYR A 1 110 ? 5.750 2.059 -8.726 1.00 75.31 110 TYR A CA 1
ATOM 787 C C . TYR A 1 110 ? 6.560 1.397 -7.612 1.00 75.31 110 TYR A C 1
ATOM 789 O O . TYR A 1 110 ? 7.252 0.399 -7.833 1.00 75.31 110 TYR A O 1
ATOM 797 N N . ASP A 1 111 ? 6.357 1.875 -6.388 1.00 82.69 111 ASP A N 1
ATOM 798 C CA . ASP A 1 111 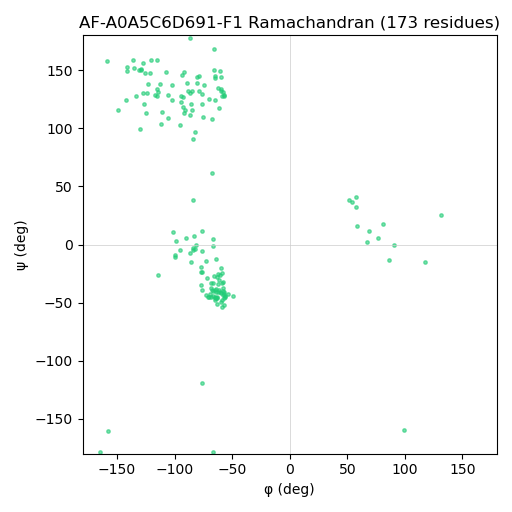? 6.737 1.167 -5.168 1.00 82.69 111 ASP A CA 1
ATOM 799 C C . ASP A 1 111 ? 5.527 1.026 -4.230 1.00 82.69 111 ASP A C 1
ATOM 801 O O . ASP A 1 111 ? 4.635 1.875 -4.201 1.00 82.69 111 ASP A O 1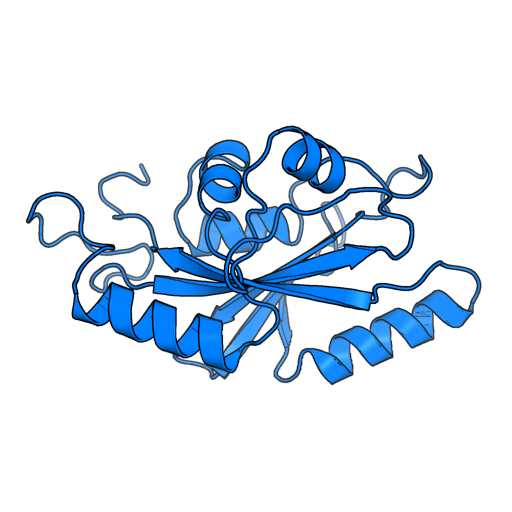
ATOM 805 N N . PHE A 1 112 ? 5.486 -0.078 -3.482 1.00 88.75 112 PHE A N 1
ATOM 806 C CA . PHE A 1 112 ? 4.479 -0.345 -2.458 1.00 88.75 112 PHE A CA 1
ATOM 807 C C . PHE A 1 112 ? 5.144 -0.699 -1.144 1.00 88.75 112 PHE A C 1
ATOM 809 O O . PHE A 1 112 ? 5.926 -1.651 -1.059 1.00 88.75 112 PHE A O 1
ATOM 816 N N . LYS A 1 113 ? 4.707 -0.034 -0.080 1.00 92.12 113 LYS A N 1
ATOM 817 C CA . LYS A 1 113 ? 5.059 -0.425 1.283 1.00 92.12 113 LYS A CA 1
ATOM 818 C C . LYS A 1 113 ? 3.841 -0.385 2.175 1.00 92.12 113 LYS A C 1
ATOM 820 O O . LYS A 1 113 ? 2.926 0.399 1.961 1.00 92.12 113 LYS A O 1
ATOM 825 N N . VAL A 1 114 ? 3.840 -1.216 3.202 1.00 93.31 114 VAL A N 1
ATOM 826 C CA . VAL A 1 114 ? 2.796 -1.236 4.226 1.00 93.31 114 VAL A CA 1
ATOM 827 C C . VAL A 1 114 ? 3.385 -0.814 5.563 1.00 93.31 114 VAL A C 1
ATOM 829 O O . VAL A 1 114 ? 4.442 -1.302 5.965 1.00 93.31 114 VAL A O 1
ATOM 832 N N . LEU A 1 115 ? 2.717 0.115 6.242 1.00 91.50 115 LEU A N 1
ATOM 833 C CA . LEU A 1 115 ? 3.115 0.582 7.561 1.00 91.50 115 LEU A CA 1
ATOM 834 C C . LEU A 1 115 ? 2.760 -0.473 8.604 1.00 91.50 115 LEU A C 1
ATOM 836 O O . LEU A 1 115 ? 1.593 -0.674 8.935 1.00 91.50 115 LEU A O 1
ATOM 840 N N . MET A 1 116 ? 3.778 -1.113 9.162 1.00 88.31 116 MET A N 1
ATOM 841 C CA . MET A 1 116 ? 3.636 -2.056 10.261 1.00 88.31 116 MET A CA 1
ATOM 842 C C . MET A 1 116 ? 3.592 -1.269 11.572 1.00 88.31 116 MET A C 1
ATOM 844 O O . MET A 1 116 ? 4.634 -0.969 12.155 1.00 88.31 116 MET A O 1
ATOM 848 N N . ASP A 1 117 ? 2.385 -0.899 12.014 1.00 77.88 117 ASP A N 1
ATOM 849 C CA . ASP A 1 117 ? 2.179 0.026 13.141 1.00 77.88 117 ASP A CA 1
ATOM 850 C C . ASP A 1 117 ? 2.822 -0.456 14.454 1.00 77.88 117 ASP A C 1
ATOM 852 O O . ASP A 1 117 ? 3.324 0.365 15.221 1.00 77.88 117 ASP A O 1
ATOM 856 N N . GLU A 1 118 ? 2.892 -1.774 14.674 1.00 77.88 118 GLU A N 1
ATOM 857 C CA . GLU A 1 118 ? 3.582 -2.390 15.820 1.00 77.88 118 GLU A CA 1
ATOM 858 C C . GLU A 1 118 ? 5.069 -2.005 15.877 1.00 77.88 118 GLU A C 1
ATOM 860 O O . GLU A 1 118 ? 5.597 -1.706 16.948 1.00 77.88 118 GLU A O 1
ATOM 865 N N . PHE A 1 119 ? 5.731 -1.956 14.719 1.00 78.75 1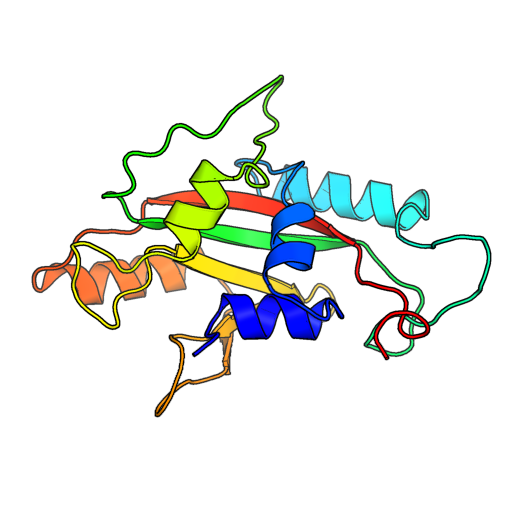19 PHE A N 1
ATOM 866 C CA . PHE A 1 119 ? 7.157 -1.644 14.600 1.00 78.75 119 PHE A CA 1
ATOM 867 C C . PHE A 1 119 ? 7.422 -0.189 14.208 1.00 78.75 119 PHE A C 1
ATOM 869 O O . PHE A 1 119 ? 8.572 0.240 14.227 1.00 78.75 119 PHE A O 1
ATOM 876 N N . LYS A 1 120 ? 6.377 0.569 13.844 1.00 82.00 120 LYS A N 1
ATOM 877 C CA . LYS A 1 120 ? 6.479 1.918 13.257 1.00 82.00 120 LYS A CA 1
ATOM 878 C C . LYS A 1 120 ? 7.440 1.954 12.060 1.00 82.00 120 LYS A C 1
ATOM 880 O O . LYS A 1 120 ? 8.201 2.900 11.888 1.00 82.00 120 LYS A O 1
ATOM 885 N N . GLN A 1 121 ? 7.415 0.896 11.250 1.00 86.94 121 GLN A N 1
ATOM 886 C CA . GLN A 1 121 ? 8.306 0.701 10.107 1.00 86.94 121 GLN A CA 1
ATOM 887 C C . GLN A 1 121 ? 7.516 0.321 8.857 1.00 86.94 121 GLN A C 1
ATOM 889 O O . GLN A 1 121 ? 6.483 -0.343 8.932 1.00 86.94 121 GLN A O 1
ATOM 894 N N . TRP A 1 122 ? 8.038 0.700 7.697 1.00 89.50 122 TRP A N 1
ATOM 895 C CA . TRP A 1 122 ? 7.463 0.397 6.394 1.00 89.50 122 TRP A CA 1
ATOM 896 C C . TRP A 1 122 ? 8.056 -0.891 5.840 1.00 89.50 122 TRP A C 1
ATOM 898 O O . TRP A 1 122 ? 9.261 -0.976 5.608 1.00 89.50 122 TRP A O 1
ATOM 908 N N . LEU A 1 123 ? 7.212 -1.892 5.622 1.00 90.31 123 LEU A N 1
ATOM 909 C CA . LEU A 1 123 ? 7.593 -3.168 5.034 1.00 90.31 123 LEU A CA 1
ATOM 910 C C . LEU A 1 123 ? 7.350 -3.140 3.524 1.00 90.31 123 LEU A C 1
ATOM 912 O O . LEU A 1 123 ? 6.236 -2.862 3.083 1.00 90.31 123 LEU A O 1
ATOM 916 N N . GLY A 1 124 ? 8.366 -3.489 2.740 1.00 88.75 124 GLY A N 1
ATOM 917 C CA . GLY A 1 124 ? 8.250 -3.636 1.290 1.00 88.75 124 GLY A CA 1
ATOM 918 C C . GLY A 1 124 ? 9.333 -4.531 0.709 1.00 88.75 124 GLY A C 1
ATOM 919 O O . GLY A 1 124 ? 9.958 -5.317 1.424 1.00 88.75 124 GLY A O 1
ATOM 920 N N . ALA A 1 125 ? 9.554 -4.412 -0.597 1.00 83.50 125 ALA A N 1
ATOM 921 C CA . ALA A 1 125 ? 10.644 -5.088 -1.288 1.00 83.50 125 ALA A CA 1
ATOM 922 C C . ALA A 1 125 ? 11.263 -4.186 -2.352 1.00 83.50 125 ALA A C 1
ATOM 924 O O . ALA A 1 125 ? 10.563 -3.399 -2.974 1.00 83.50 125 ALA A O 1
ATOM 925 N N . ASN A 1 126 ? 12.558 -4.357 -2.599 1.00 71.88 126 ASN A N 1
ATOM 926 C CA . ASN A 1 126 ? 13.313 -3.555 -3.566 1.00 71.88 126 ASN A CA 1
ATOM 927 C C . ASN A 1 126 ? 12.917 -3.795 -5.039 1.00 71.88 126 ASN A C 1
ATOM 929 O O . ASN A 1 126 ? 13.017 -2.887 -5.850 1.00 71.88 126 ASN A O 1
ATOM 933 N N . HIS A 1 127 ? 12.513 -5.014 -5.413 1.00 71.62 127 HIS A N 1
ATOM 934 C CA . HIS A 1 127 ? 11.983 -5.358 -6.741 1.00 71.62 127 HIS A CA 1
ATOM 935 C C . HIS A 1 127 ? 11.273 -6.722 -6.704 1.00 71.62 127 HIS A C 1
ATOM 937 O O . HIS A 1 127 ? 11.175 -7.366 -5.663 1.00 71.62 127 HIS A O 1
ATOM 943 N N . GLY A 1 128 ? 10.762 -7.199 -7.844 1.00 70.38 128 GLY A N 1
ATOM 944 C CA . GLY A 1 128 ? 10.281 -8.578 -7.988 1.00 70.38 128 GLY A CA 1
ATOM 945 C C . GLY A 1 128 ? 11.351 -9.519 -8.547 1.00 70.38 128 GLY A C 1
ATOM 946 O O . GLY A 1 128 ? 12.118 -9.137 -9.423 1.00 70.38 128 GLY A O 1
ATOM 947 N N . GLY A 1 129 ? 11.364 -10.781 -8.109 1.00 67.81 129 GLY A N 1
ATOM 948 C CA . GLY A 1 129 ? 12.116 -11.862 -8.763 1.00 67.81 129 GLY A CA 1
ATOM 949 C C . GLY A 1 129 ? 13.466 -12.228 -8.148 1.00 67.81 129 GLY A C 1
ATOM 950 O O . GLY A 1 129 ? 13.651 -12.010 -6.955 1.00 67.81 129 GLY A O 1
ATOM 951 N N . PRO A 1 130 ? 14.383 -12.882 -8.892 1.00 69.12 130 PRO A N 1
ATOM 952 C CA . PRO A 1 130 ? 15.666 -13.314 -8.337 1.00 69.12 130 PRO A CA 1
ATOM 953 C C . PRO A 1 130 ? 16.455 -12.119 -7.799 1.00 69.12 130 PRO A C 1
ATOM 955 O O . PRO A 1 130 ? 16.631 -11.143 -8.518 1.00 69.12 130 PRO A O 1
ATOM 958 N N . GLY A 1 131 ? 16.913 -12.191 -6.547 1.00 69.06 131 GLY A N 1
ATOM 959 C CA . GLY A 1 131 ? 17.571 -11.068 -5.862 1.00 69.06 131 GLY A CA 1
ATOM 960 C C . GLY A 1 131 ? 16.626 -10.150 -5.077 1.00 69.06 131 GLY A C 1
ATOM 961 O O . GLY A 1 131 ? 17.105 -9.228 -4.424 1.00 69.06 131 GLY A O 1
ATOM 962 N N . MET A 1 132 ? 15.313 -10.425 -5.091 1.00 75.50 132 MET A N 1
ATOM 963 C CA . MET A 1 132 ? 14.334 -9.706 -4.273 1.00 75.50 132 MET A CA 1
ATOM 964 C C . MET A 1 132 ? 14.707 -9.798 -2.796 1.00 75.50 132 MET A C 1
ATOM 966 O O . MET A 1 132 ? 14.879 -10.891 -2.251 1.00 75.50 132 MET A O 1
ATOM 970 N N . ASN A 1 133 ? 14.757 -8.640 -2.152 1.00 80.19 133 ASN A N 1
ATOM 971 C CA . ASN A 1 133 ? 14.941 -8.502 -0.724 1.00 80.19 133 ASN A CA 1
ATOM 972 C C . ASN A 1 133 ? 13.705 -7.845 -0.113 1.00 80.19 133 ASN A C 1
ATOM 974 O O . ASN A 1 133 ? 13.270 -6.790 -0.572 1.00 80.19 133 ASN A O 1
ATOM 978 N N . VAL A 1 134 ? 13.162 -8.477 0.924 1.00 83.31 134 VAL A N 1
ATOM 979 C CA . VAL A 1 134 ? 12.071 -7.929 1.731 1.00 83.31 134 VAL A CA 1
ATOM 980 C C . VAL A 1 134 ? 12.700 -7.240 2.930 1.00 83.31 134 VAL A C 1
ATOM 982 O O . VAL A 1 134 ? 13.445 -7.868 3.682 1.00 83.31 134 VAL A O 1
ATOM 985 N N . SER A 1 135 ? 12.414 -5.957 3.111 1.00 81.81 135 SER A N 1
ATOM 986 C CA . SER A 1 135 ? 13.044 -5.159 4.159 1.00 81.81 135 SER A CA 1
ATOM 987 C C . SER A 1 135 ? 12.074 -4.186 4.805 1.00 81.81 135 SER A C 1
ATOM 989 O O . SER A 1 135 ? 11.123 -3.711 4.183 1.00 81.81 135 SER A O 1
ATOM 991 N N . PHE A 1 136 ? 12.373 -3.872 6.061 1.00 82.00 136 PHE A N 1
ATOM 992 C CA . PHE A 1 136 ? 11.774 -2.763 6.780 1.00 82.00 136 PHE A CA 1
ATOM 993 C C . PHE A 1 136 ? 12.597 -1.498 6.551 1.00 82.00 136 PHE A C 1
ATOM 995 O O . PHE A 1 136 ? 13.827 -1.539 6.592 1.00 82.00 136 PHE A O 1
ATOM 1002 N N . CYS A 1 137 ? 11.921 -0.374 6.358 1.00 75.62 137 CYS A N 1
ATOM 1003 C CA . CYS A 1 137 ? 12.531 0.946 6.352 1.00 75.62 137 CYS A CA 1
ATOM 1004 C C . CYS A 1 137 ? 11.838 1.838 7.390 1.00 75.62 137 CYS A C 1
ATOM 1006 O O . CYS A 1 137 ? 10.614 1.910 7.474 1.00 75.62 137 CYS A O 1
ATOM 1008 N N . GLU A 1 138 ? 12.639 2.495 8.228 1.00 63.72 138 GLU A N 1
ATOM 1009 C CA . GLU A 1 138 ? 12.150 3.378 9.299 1.00 63.72 138 GLU A CA 1
ATOM 1010 C C . GLU A 1 138 ? 11.682 4.737 8.772 1.00 63.72 138 GLU A C 1
ATOM 1012 O O . GLU A 1 138 ? 10.970 5.460 9.460 1.00 63.72 138 GLU A O 1
ATOM 1017 N N . ASN A 1 139 ? 12.111 5.119 7.567 1.00 66.31 139 ASN A N 1
ATOM 1018 C CA . ASN A 1 139 ? 11.843 6.436 7.012 1.00 66.31 139 ASN A CA 1
ATOM 1019 C C . ASN A 1 139 ? 11.733 6.360 5.483 1.00 66.31 139 ASN A C 1
ATOM 1021 O O . ASN A 1 139 ? 12.722 6.060 4.812 1.00 66.31 139 ASN A O 1
ATOM 1025 N N . LEU A 1 140 ? 10.540 6.661 4.956 1.00 67.06 140 LEU A N 1
ATOM 1026 C CA . LEU A 1 140 ? 10.274 6.683 3.516 1.00 67.06 140 LEU A CA 1
ATOM 1027 C C . LEU A 1 140 ? 11.087 7.761 2.802 1.00 67.06 140 LEU A C 1
ATOM 1029 O O . LEU A 1 140 ? 11.662 7.471 1.767 1.00 67.06 140 LEU A O 1
ATOM 1033 N N . THR A 1 141 ? 11.228 8.960 3.374 1.00 63.34 141 THR A N 1
ATOM 1034 C CA . THR A 1 141 ? 12.035 10.049 2.797 1.00 63.34 141 THR A CA 1
ATOM 1035 C C . THR A 1 141 ? 13.481 9.629 2.558 1.00 63.34 141 THR A C 1
ATOM 1037 O O . THR A 1 141 ? 14.022 9.892 1.495 1.00 63.34 141 THR A O 1
ATOM 1040 N N . LYS A 1 142 ? 14.110 8.916 3.501 1.00 59.88 142 LYS A N 1
ATOM 1041 C CA . LYS A 1 142 ? 15.475 8.401 3.299 1.00 59.88 142 LYS A CA 1
ATOM 1042 C C . LYS A 1 142 ? 15.549 7.329 2.219 1.00 59.88 142 LYS A C 1
ATOM 1044 O O . LYS A 1 142 ? 16.582 7.217 1.563 1.00 59.88 142 LYS A O 1
ATOM 1049 N N . ASP A 1 143 ? 14.502 6.522 2.079 1.00 62.59 143 ASP A N 1
ATOM 1050 C CA . ASP A 1 143 ? 14.440 5.489 1.049 1.00 62.59 143 ASP A CA 1
ATOM 1051 C C . ASP A 1 143 ? 14.279 6.121 -0.338 1.00 62.59 143 ASP A C 1
ATOM 1053 O O . ASP A 1 143 ? 15.070 5.819 -1.225 1.00 62.59 143 ASP A O 1
ATOM 1057 N N . ILE A 1 144 ? 13.378 7.102 -0.464 1.00 62.34 144 ILE A N 1
ATOM 1058 C CA . ILE A 1 144 ? 13.183 7.932 -1.660 1.00 62.34 144 ILE A CA 1
ATOM 1059 C C . ILE A 1 144 ? 14.494 8.642 -2.029 1.00 62.34 144 ILE A C 1
ATOM 1061 O O . ILE A 1 144 ? 15.002 8.458 -3.126 1.00 62.34 144 ILE A O 1
ATOM 1065 N N . GLU A 1 145 ? 15.132 9.348 -1.089 1.00 56.91 145 GLU A N 1
ATOM 1066 C CA . GLU A 1 145 ? 16.412 10.038 -1.327 1.00 56.91 145 GLU A CA 1
ATOM 1067 C C . GLU A 1 145 ? 17.557 9.085 -1.717 1.00 56.91 145 GLU A C 1
ATOM 1069 O O . GLU A 1 145 ? 18.511 9.482 -2.391 1.00 56.91 145 GLU A O 1
ATOM 1074 N N . THR A 1 146 ? 17.531 7.839 -1.235 1.00 57.78 146 THR A N 1
ATOM 1075 C CA . THR A 1 146 ? 18.536 6.826 -1.589 1.00 57.78 146 THR A CA 1
ATOM 1076 C C . THR A 1 146 ? 18.275 6.281 -2.990 1.00 57.78 146 THR A C 1
ATOM 1078 O O . THR A 1 146 ? 19.231 6.102 -3.742 1.00 57.78 146 THR A O 1
ATOM 1081 N N . GLN A 1 147 ? 17.010 6.071 -3.360 1.00 55.53 147 GLN A N 1
ATOM 1082 C CA . GLN A 1 147 ? 16.598 5.665 -4.704 1.00 55.53 147 GLN A CA 1
ATOM 1083 C C . GLN A 1 147 ? 16.910 6.765 -5.735 1.00 55.53 147 GLN A C 1
ATOM 1085 O O . GLN A 1 147 ? 17.635 6.501 -6.693 1.00 55.53 147 GLN A O 1
ATOM 1090 N N . GLU A 1 148 ? 16.555 8.023 -5.457 1.00 49.34 148 GLU A N 1
ATOM 1091 C CA . GLU A 1 148 ? 16.880 9.189 -6.298 1.00 49.34 148 GLU A CA 1
ATOM 1092 C C . GLU A 1 148 ? 18.403 9.381 -6.493 1.00 49.34 148 GLU A C 1
ATOM 1094 O O . GLU A 1 148 ? 18.879 9.812 -7.549 1.00 49.34 148 GLU A O 1
ATOM 1099 N N . LYS A 1 149 ? 19.220 9.036 -5.484 1.00 47.56 149 LYS A N 1
ATOM 1100 C CA . LYS A 1 149 ? 20.696 9.055 -5.582 1.00 47.56 149 LYS A CA 1
ATOM 1101 C C . LYS A 1 149 ? 21.270 7.933 -6.448 1.00 47.56 149 LYS A C 1
ATOM 1103 O O . LYS A 1 149 ? 22.353 8.099 -7.005 1.00 47.56 149 LYS A O 1
ATOM 1108 N N . VAL A 1 150 ? 20.587 6.793 -6.539 1.00 47.62 150 VAL A N 1
ATOM 1109 C CA . VAL A 1 150 ? 20.948 5.701 -7.459 1.00 47.62 150 VAL A CA 1
ATOM 1110 C C . VAL A 1 150 ? 20.516 6.058 -8.887 1.00 47.62 150 VAL A C 1
ATOM 1112 O O . VAL A 1 150 ? 21.241 5.776 -9.840 1.00 47.62 150 VAL A O 1
ATOM 1115 N N . GLU A 1 151 ? 19.392 6.756 -9.030 1.00 43.47 151 GLU A N 1
ATOM 1116 C CA . GLU A 1 151 ? 18.815 7.203 -10.302 1.00 43.47 151 GLU A CA 1
ATOM 1117 C C . GLU A 1 151 ? 19.526 8.423 -10.907 1.00 43.47 151 GLU A C 1
ATOM 1119 O O . GLU A 1 151 ? 19.602 8.554 -12.123 1.00 43.47 151 GLU A O 1
ATOM 1124 N N . SER A 1 152 ? 20.221 9.250 -10.125 1.00 39.75 152 SER A N 1
ATOM 1125 C CA . SER A 1 152 ? 21.053 10.351 -10.659 1.00 39.75 152 SER A CA 1
ATOM 1126 C C . SER A 1 152 ? 22.295 9.896 -11.464 1.00 39.75 152 SER A C 1
ATOM 1128 O O . SER A 1 152 ? 23.066 10.729 -11.946 1.00 39.75 152 SER A O 1
ATOM 1130 N N . ALA A 1 153 ? 22.457 8.585 -11.691 1.00 37.78 153 ALA A N 1
ATOM 1131 C CA . ALA A 1 153 ? 23.332 7.993 -12.706 1.00 37.78 153 ALA A CA 1
ATOM 1132 C C . ALA A 1 153 ? 22.653 7.770 -14.085 1.00 37.78 153 ALA A C 1
ATOM 1134 O O . ALA A 1 153 ? 23.294 7.213 -14.980 1.00 37.78 153 ALA A O 1
ATOM 1135 N N . GLY A 1 154 ? 21.401 8.217 -14.279 1.00 33.62 154 GLY A N 1
ATOM 1136 C CA . GLY A 1 154 ? 20.696 8.240 -15.573 1.00 33.62 154 GLY A CA 1
ATOM 1137 C C . GLY A 1 154 ? 19.269 7.664 -15.601 1.00 33.62 154 GLY A C 1
ATOM 1138 O O . GLY A 1 154 ? 18.862 7.195 -16.659 1.00 33.62 154 GLY A O 1
ATOM 1139 N N . GLY A 1 155 ? 18.540 7.649 -14.484 1.00 37.75 155 GLY A N 1
ATOM 1140 C CA . GLY A 1 155 ? 17.153 7.188 -14.369 1.00 37.75 155 GLY A CA 1
ATOM 1141 C C . GLY A 1 155 ? 16.219 8.277 -13.835 1.00 37.75 155 GLY A C 1
ATOM 1142 O O . GLY A 1 155 ? 16.633 9.145 -13.068 1.00 37.75 155 GLY A O 1
ATOM 1143 N N . ASP A 1 156 ? 14.975 8.239 -14.295 1.00 41.59 156 ASP A N 1
ATOM 1144 C CA . ASP A 1 156 ? 13.907 9.184 -13.984 1.00 41.59 156 ASP A CA 1
ATOM 1145 C C . ASP A 1 156 ? 13.330 8.936 -12.574 1.00 41.59 156 ASP A C 1
ATOM 1147 O O . ASP A 1 156 ? 13.005 7.802 -12.228 1.00 41.59 156 ASP A O 1
ATOM 1151 N N . GLY A 1 157 ? 13.234 9.999 -11.764 1.00 43.75 157 GLY A N 1
ATOM 1152 C CA . GLY A 1 157 ? 12.887 9.943 -10.335 1.00 43.75 157 GLY A CA 1
ATOM 1153 C C . GLY A 1 157 ? 11.465 9.462 -10.004 1.00 43.75 157 GLY A C 1
ATOM 1154 O O . GLY A 1 157 ? 10.587 9.376 -10.866 1.00 43.75 157 GLY A O 1
ATOM 1155 N N . LEU A 1 158 ? 11.218 9.184 -8.722 1.00 52.12 158 LEU A N 1
ATOM 1156 C CA . LEU A 1 158 ? 9.913 8.817 -8.163 1.00 52.12 158 LEU A CA 1
ATOM 1157 C C . LEU A 1 158 ? 9.384 9.946 -7.243 1.00 52.12 158 LEU A C 1
ATOM 1159 O O . LEU A 1 158 ? 9.826 10.050 -6.103 1.00 52.12 158 LEU A O 1
ATOM 1163 N N . GLU A 1 159 ? 8.421 10.780 -7.655 1.00 59.78 159 GLU A N 1
ATOM 1164 C CA . GLU A 1 159 ? 7.991 11.934 -6.822 1.00 59.78 159 GLU A CA 1
ATOM 1165 C C . GLU A 1 159 ? 6.551 11.870 -6.293 1.00 59.78 159 GLU A C 1
ATOM 1167 O O . GLU A 1 159 ? 6.250 12.456 -5.245 1.00 59.78 159 GLU A O 1
ATOM 1172 N N . THR A 1 160 ? 5.634 11.161 -6.960 1.00 74.50 160 THR A N 1
ATOM 1173 C CA . THR A 1 160 ? 4.214 11.223 -6.567 1.00 74.50 160 THR A CA 1
ATOM 1174 C C . THR A 1 160 ? 3.878 10.137 -5.554 1.00 74.50 160 THR A C 1
ATOM 1176 O O . THR A 1 160 ? 3.931 8.948 -5.861 1.00 74.50 160 THR A O 1
ATOM 1179 N N . ASN A 1 161 ? 3.507 10.559 -4.344 1.00 85.44 161 ASN A N 1
ATOM 1180 C CA . ASN A 1 161 ? 3.281 9.693 -3.192 1.00 85.44 161 ASN A CA 1
ATOM 1181 C C . ASN A 1 161 ? 1.815 9.727 -2.744 1.00 85.44 161 ASN A C 1
ATOM 1183 O O . ASN A 1 161 ? 1.246 10.801 -2.546 1.00 85.44 161 ASN A O 1
ATOM 1187 N N . PHE A 1 162 ? 1.241 8.551 -2.501 1.00 91.31 162 PHE A N 1
ATOM 1188 C CA . PHE A 1 162 ? -0.096 8.377 -1.943 1.00 91.31 162 PHE A CA 1
ATOM 1189 C C . PHE A 1 162 ? -0.073 7.419 -0.758 1.00 91.31 162 PHE A C 1
ATOM 1191 O O . PHE A 1 162 ? 0.719 6.481 -0.700 1.00 91.31 162 PHE A O 1
ATOM 1198 N N . TYR A 1 163 ? -0.990 7.641 0.174 1.00 94.19 163 TYR A N 1
ATOM 1199 C CA . TYR A 1 163 ? -1.159 6.851 1.383 1.00 94.19 163 TYR A CA 1
ATOM 1200 C C . TYR A 1 163 ? -2.602 6.358 1.443 1.00 94.19 163 TYR A C 1
ATOM 1202 O O . TYR A 1 163 ? -3.531 7.152 1.567 1.00 94.19 163 TYR A O 1
ATOM 1210 N N . CYS A 1 164 ? -2.804 5.053 1.332 1.00 96.69 164 CYS A N 1
ATOM 1211 C CA . CYS A 1 164 ? -4.115 4.425 1.255 1.00 96.69 164 CYS A CA 1
ATOM 1212 C C . CYS A 1 164 ? -4.377 3.619 2.534 1.00 96.69 164 CYS A C 1
ATOM 1214 O O . CYS A 1 164 ? -3.677 2.629 2.765 1.00 96.69 164 CYS A O 1
ATOM 1216 N N . PRO A 1 165 ? -5.349 3.986 3.385 1.00 95.94 165 PRO A N 1
ATOM 1217 C CA . PRO A 1 165 ? -5.852 3.076 4.403 1.00 95.94 165 PRO A CA 1
ATOM 1218 C C . PRO A 1 165 ? -6.541 1.872 3.746 1.00 95.94 165 PRO A C 1
ATOM 1220 O O . PRO A 1 165 ? -7.457 2.010 2.939 1.00 95.94 165 PRO A O 1
ATOM 1223 N N . VAL A 1 166 ? -6.095 0.669 4.093 1.00 94.81 166 VAL A N 1
ATOM 1224 C CA . VAL A 1 166 ? -6.597 -0.591 3.544 1.00 94.81 166 VAL A CA 1
ATOM 1225 C C . VAL A 1 166 ? -6.842 -1.566 4.683 1.00 94.81 166 VAL A C 1
ATOM 1227 O O . VAL A 1 166 ? -5.955 -1.832 5.492 1.00 94.81 166 VAL A O 1
ATOM 1230 N N . CYS A 1 167 ? -8.041 -2.142 4.731 1.00 91.06 167 CYS A N 1
ATOM 1231 C CA . CYS A 1 167 ? -8.345 -3.225 5.658 1.00 91.06 167 CYS A CA 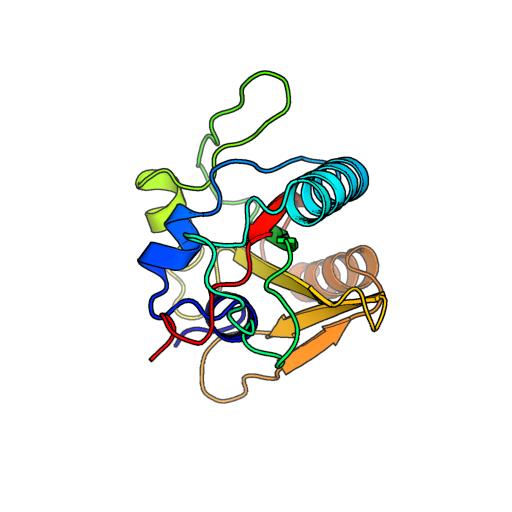1
ATOM 1232 C C . CYS A 1 167 ? -7.484 -4.457 5.385 1.00 91.06 167 CYS A C 1
ATOM 1234 O O . CYS A 1 167 ? -7.376 -4.905 4.241 1.00 91.06 167 CYS A O 1
ATOM 1236 N N . GLN A 1 168 ? -6.937 -5.052 6.441 1.00 89.50 168 GLN A N 1
ATOM 1237 C CA . GLN A 1 168 ? -6.525 -6.448 6.409 1.00 89.50 168 GLN A CA 1
ATOM 1238 C C . GLN A 1 168 ? -7.738 -7.328 6.102 1.00 89.50 168 GLN A C 1
ATOM 1240 O O . GLN A 1 168 ? -8.849 -7.054 6.560 1.00 89.50 168 GLN A O 1
ATOM 1245 N N . ARG A 1 169 ? -7.528 -8.401 5.340 1.00 82.19 169 ARG A N 1
ATOM 1246 C CA . ARG A 1 169 ? -8.576 -9.388 5.088 1.00 82.19 169 ARG A CA 1
ATOM 1247 C C . ARG A 1 169 ? -8.725 -10.332 6.280 1.00 82.19 169 ARG A C 1
ATOM 1249 O O . ARG A 1 169 ? -7.740 -10.724 6.905 1.00 82.19 169 ARG A O 1
ATOM 1256 N N . ASP A 1 170 ? -9.956 -10.755 6.546 1.00 66.12 170 ASP A N 1
ATOM 1257 C CA . ASP A 1 170 ? -10.238 -11.866 7.451 1.00 66.12 170 ASP A CA 1
ATOM 1258 C C . ASP A 1 170 ? -9.511 -13.145 6.988 1.00 66.12 170 ASP A C 1
ATOM 1260 O O . ASP A 1 170 ? -9.663 -13.601 5.854 1.00 66.12 170 ASP A O 1
ATOM 1264 N N . TYR A 1 171 ? -8.751 -13.783 7.880 1.00 54.25 171 TYR A N 1
ATOM 1265 C CA . TYR A 1 171 ? -7.997 -15.018 7.620 1.00 54.25 171 TYR A CA 1
ATOM 1266 C C . TYR A 1 171 ? -8.899 -16.191 7.210 1.00 54.25 171 TYR A C 1
ATOM 1268 O O . TYR A 1 171 ? -8.463 -17.095 6.498 1.00 54.25 171 TYR A O 1
ATOM 1276 N N . ALA A 1 172 ? -10.168 -16.180 7.636 1.00 56.25 172 ALA A N 1
ATOM 1277 C CA . ALA A 1 172 ? -11.170 -17.157 7.210 1.00 56.25 172 ALA A CA 1
ATOM 1278 C C . ALA A 1 172 ? -11.497 -17.053 5.709 1.00 56.25 172 ALA A C 1
ATOM 1280 O O . ALA A 1 172 ? -11.866 -18.053 5.099 1.00 56.25 172 ALA A O 1
ATOM 1281 N N . GLU A 1 173 ? -11.324 -15.870 5.117 1.00 51.78 173 GLU A N 1
ATOM 1282 C CA . GLU A 1 173 ? -11.541 -15.613 3.695 1.00 51.78 173 GLU A CA 1
ATOM 1283 C C . GLU A 1 173 ? -10.236 -15.613 2.881 1.00 51.78 173 GLU A C 1
ATOM 1285 O O . GLU A 1 173 ? -10.288 -15.609 1.655 1.00 51.78 173 GLU A O 1
ATOM 1290 N N . ALA A 1 174 ? -9.071 -15.613 3.537 1.00 49.62 174 ALA A N 1
ATOM 1291 C CA . ALA A 1 174 ? -7.752 -15.610 2.899 1.00 49.62 174 ALA A CA 1
ATOM 1292 C C . ALA A 1 174 ? -7.250 -17.014 2.472 1.00 49.62 174 ALA A C 1
ATOM 1294 O O . ALA A 1 174 ? -6.090 -17.143 2.074 1.00 49.62 174 ALA A O 1
ATOM 1295 N N . LYS A 1 175 ? -8.086 -18.062 2.580 1.00 41.00 175 LYS A N 1
ATOM 1296 C CA . LYS A 1 175 ? -7.768 -19.466 2.244 1.00 41.00 175 LYS A CA 1
ATOM 1297 C C . LYS A 1 175 ? -8.385 -19.937 0.934 1.00 41.00 175 LYS A C 1
ATOM 1299 O O . LYS A 1 175 ? -9.555 -19.588 0.674 1.00 41.00 175 LYS A O 1
#

Organism: NCBI:txid2527966

Secondary structure (DSSP, 8-state):
---HHHHHHHHTT-SSHHHHHTTTTSBBS-HHHHHHHHHHHHHTTTT--TT-----TTSS---EEEEEEEE-TT------EETTEE---SHHHHHHHHSBGGG-TT-BSEEEEEEETTTTEEEEESSSSTT--EEEES-HHHHHHHHHHHHTTT-----EEEEEEEEPPPTTT--

Foldseek 3Di:
DQFQLVFVCVQLLHQDSLVQLLQQAWKAQDPVVQVVVQVVCQVVVVLPPDPPQFAFPVRHRKGWWKKKKWFFPPPPDDFDDDPRTTGCSDPVNSVLQVDAPPNDPWHGRMHMWIQPVVVRWTWGWPGDDDPIDIDTDNDPVVVQVVVVVVCVVPHTGIDRMIMGTGIRHGPVVSD

Nearest PDB structures (foldseek):
  5m6q-assembly2_B  TM=5.646E-01  e=1.314E-05  Kutzneria albida DSM 43870
  8a0k-assembly1_A  TM=3.345E-01  e=4.584E+00  Trypanosoma brucei brucei

Solvent-accessible surface area (backbone atoms only — not comparable to full-atom values): 9312 Å² total; per-residue (Å²): 107,69,20,12,62,38,47,37,27,53,69,34,28,38,89,41,68,68,63,42,44,55,50,32,54,50,20,19,80,38,65,67,59,16,49,50,49,12,52,47,36,37,74,71,42,69,28,49,72,86,85,55,91,42,29,12,71,84,69,46,69,30,40,34,35,38,32,39,40,36,34,33,66,82,61,88,73,85,70,52,71,56,98,76,34,30,38,53,37,46,69,68,48,47,50,50,56,75,36,50,40,94,78,41,91,85,43,68,28,48,49,30,28,29,47,41,72,96,74,63,26,32,37,24,32,85,40,46,51,94,87,49,46,79,47,74,39,79,47,67,69,60,52,50,55,51,49,44,62,63,23,74,79,82,49,85,49,71,73,53,58,35,17,21,32,35,54,21,31,37,42,83,73,51,110

Mean predicted aligned error: 8.24 Å

Sequence (175 aa):
MAGCIGVTRVTLGYPSIDEFLGKLGSCYASEADASSEAKRMTKDKECCNNGTAGAGPYGGSPEAMVVWVQFSNDSGIKIPEKDGVFDLSGSDIKNEILSPVGGIPGNPNYDFKVLMDEFKQWLGANHGGPGMNVSFCENLTKDIETQEKVESAGGDGLETNFYCPVCQRDYAEAK

Radius of gyration: 15.84 Å; Cα contacts (8 Å, |Δi|>4): 348; chains: 1; bounding box: 44×36×38 Å

pLDDT: mean 76.54, std 16.62, range [33.62, 96.69]